Protein AF-A0AAW4Q7H7-F1 (afdb_monomer)

Solvent-accessible surface area (backbone atoms only — not comparable to full-atom values): 4631 Å² total; per-residue (Å²): 130,87,79,83,49,50,68,57,42,35,52,54,47,49,57,32,33,77,69,75,37,74,38,79,48,47,41,84,50,76,67,24,45,41,42,50,53,23,51,52,54,36,32,77,68,59,66,28,35,78,49,70,49,87,47,104,84,40,60,40,33,38,36,35,42,57,87,61,85,78,69,65,68,64,75,74,61,77,118

Sequence (79 aa):
MSKQTIAEHRTEIQAAIERAEPAFGHVTPVSGQRWLNAAKQLEAEKKVRVIGAHSSRSDWYVCIPPGATWDYERQAFSR

Foldseek 3Di:
DDLDALVNLLCVCLVCQVVQHKDKAACPDPSRVSNVVSLVVCVVVLQWDKAAPPDPPGRMIITGRSPDDDPPVVVVPPD

Mean predicted aligned error: 7.54 Å

Secondary structure (DSSP, 8-state):
-----HHHHHHHHHHHHHTT--EEEESSSHHHHHHHHHHHHHHHTTS-EEEEEEETTEEEEEEE-TT----HHHHHS--

Nearest PDB structures (foldseek):
  8c9v-assembly1_A-2  TM=5.476E-01  e=2.781E+00  Desulfuromonas acetoxidans DSM 684
  2a1s-assembly1_D  TM=3.929E-01  e=2.441E+00  Homo sapiens
  4rgu-assembly1_B-2  TM=3.971E-01  e=2.142E+00  Acinetobacter baylyi ADP1
  4nzt-assembly1_M  TM=4.754E-01  e=7.897E+00  Mycoplasmoides genitalium G37
  7xe0-assembly1_I  TM=4.047E-01  e=9.604E+00  Triticum monococcum

Organism: Ralstonia pickettii (NCBI:txid329)

pLDDT: mean 77.88, std 15.94, range [37.41, 92.94]

Radius of gyration: 12.67 Å; Cα contacts (8 Å, |Δi|>4): 108; chains: 1; bounding box: 28×36×33 Å

Structure (mmCIF, N/CA/C/O backbone):
data_AF-A0AAW4Q7H7-F1
#
_entry.id   AF-A0AAW4Q7H7-F1
#
loop_
_atom_site.group_PDB
_atom_site.id
_atom_site.type_symbol
_atom_site.label_atom_id
_atom_site.label_alt_id
_atom_site.label_comp_id
_atom_site.label_asym_id
_atom_site.label_entity_id
_atom_site.label_seq_id
_atom_site.pdbx_PDB_ins_code
_atom_site.Cartn_x
_atom_site.Cartn_y
_atom_site.Cartn_z
_atom_site.occupancy
_atom_site.B_iso_or_equiv
_atom_site.auth_seq_id
_atom_site.auth_comp_id
_atom_site.auth_asym_id
_atom_site.auth_atom_id
_atom_site.pdbx_PDB_model_num
ATOM 1 N N . MET A 1 1 ? 6.991 22.145 -10.641 1.00 44.97 1 MET A N 1
ATOM 2 C CA . MET A 1 1 ? 6.400 20.810 -10.400 1.00 44.97 1 MET A CA 1
ATOM 3 C C . MET A 1 1 ? 6.148 20.678 -8.907 1.00 44.97 1 MET A C 1
ATOM 5 O O . MET A 1 1 ? 7.108 20.795 -8.151 1.00 44.97 1 MET A O 1
ATOM 9 N N . SER A 1 2 ? 4.891 20.538 -8.477 1.00 50.59 2 SER A N 1
ATOM 10 C CA . SER A 1 2 ? 4.570 20.348 -7.055 1.00 50.59 2 SER A CA 1
ATOM 11 C C . SER A 1 2 ? 5.132 19.000 -6.600 1.00 50.59 2 SER A C 1
ATOM 13 O O . SER A 1 2 ? 4.825 17.971 -7.199 1.00 50.59 2 SER A O 1
ATOM 15 N N . LYS A 1 3 ? 6.029 18.999 -5.608 1.00 66.69 3 LYS A N 1
ATOM 16 C CA . LYS A 1 3 ? 6.554 17.763 -5.016 1.00 66.69 3 LYS A CA 1
ATOM 17 C C . LYS A 1 3 ? 5.522 17.278 -4.003 1.00 66.69 3 LYS A C 1
ATOM 19 O O . LYS A 1 3 ? 5.578 17.726 -2.862 1.00 66.69 3 LYS A O 1
ATOM 24 N N . GLN A 1 4 ? 4.633 16.373 -4.408 1.00 71.38 4 GLN A N 1
ATOM 25 C CA . GLN A 1 4 ? 3.750 15.697 -3.460 1.00 71.38 4 GLN A CA 1
ATOM 26 C C . GLN A 1 4 ? 4.570 15.079 -2.310 1.00 71.38 4 GLN A C 1
ATOM 28 O O . GLN A 1 4 ? 5.700 14.583 -2.470 1.00 71.38 4 GLN A O 1
ATOM 33 N N . THR A 1 5 ? 4.015 15.217 -1.118 1.00 84.25 5 THR A N 1
ATOM 34 C CA . THR A 1 5 ? 4.532 14.768 0.166 1.00 84.25 5 THR A CA 1
ATOM 35 C C . THR A 1 5 ? 4.114 13.323 0.432 1.00 84.25 5 THR A C 1
ATOM 37 O O . THR A 1 5 ? 3.185 12.791 -0.171 1.00 84.25 5 THR A O 1
ATOM 40 N N . ILE A 1 6 ? 4.791 12.667 1.379 1.00 82.12 6 ILE A N 1
ATOM 41 C CA . ILE A 1 6 ? 4.438 11.300 1.802 1.00 82.12 6 ILE A CA 1
ATOM 42 C C . ILE A 1 6 ? 3.006 11.257 2.367 1.00 82.12 6 ILE A C 1
ATOM 44 O O . ILE A 1 6 ? 2.301 10.275 2.157 1.00 82.12 6 ILE A O 1
ATOM 48 N N . ALA A 1 7 ? 2.562 12.320 3.047 1.00 82.56 7 ALA A N 1
ATOM 49 C CA . ALA A 1 7 ? 1.216 12.411 3.610 1.00 82.56 7 ALA A CA 1
ATOM 50 C C . ALA A 1 7 ? 0.130 12.435 2.523 1.00 82.56 7 ALA A C 1
ATOM 52 O O . ALA A 1 7 ? -0.871 11.739 2.656 1.00 82.56 7 ALA A O 1
ATOM 53 N N . GLU A 1 8 ? 0.350 13.171 1.431 1.00 87.69 8 GLU A N 1
ATOM 54 C CA . GLU A 1 8 ? -0.582 13.208 0.295 1.00 87.69 8 GLU A CA 1
ATOM 55 C C . GLU A 1 8 ? -0.711 11.827 -0.355 1.00 87.69 8 GLU A C 1
ATOM 57 O O . GLU A 1 8 ? -1.821 11.331 -0.533 1.00 87.69 8 GLU A O 1
ATOM 62 N N . HIS A 1 9 ? 0.411 11.144 -0.591 1.00 87.56 9 HIS A N 1
ATOM 63 C CA . HIS A 1 9 ? 0.395 9.788 -1.142 1.00 87.56 9 HIS A CA 1
ATOM 64 C C . HIS A 1 9 ? -0.283 8.770 -0.221 1.00 87.56 9 HIS A C 1
ATOM 66 O O . HIS A 1 9 ? -0.975 7.876 -0.701 1.00 87.56 9 HIS A O 1
ATOM 72 N N . ARG A 1 10 ? -0.142 8.905 1.106 1.00 90.31 10 ARG A N 1
ATOM 73 C CA . ARG A 1 10 ? -0.878 8.057 2.058 1.00 90.31 10 ARG A CA 1
ATOM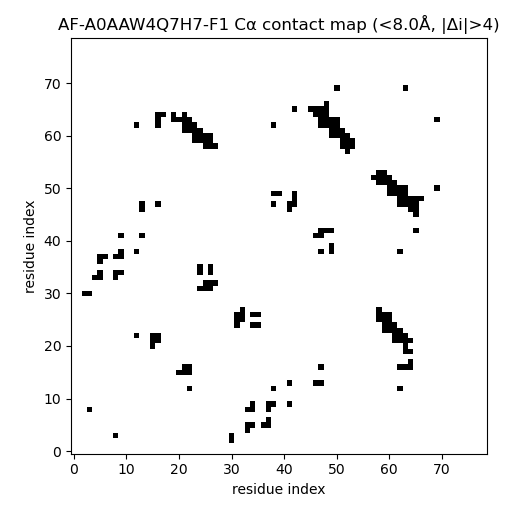 74 C C . ARG A 1 10 ? -2.388 8.208 1.887 1.00 90.31 10 ARG A C 1
ATOM 76 O O . ARG A 1 10 ? -3.083 7.198 1.836 1.00 90.31 10 ARG A O 1
ATOM 83 N N . THR A 1 11 ? -2.880 9.441 1.785 1.00 90.38 11 THR A N 1
ATOM 84 C CA . THR A 1 11 ? -4.309 9.716 1.585 1.00 90.38 11 THR A CA 1
ATOM 85 C C . THR A 1 11 ? -4.804 9.158 0.253 1.00 90.38 11 THR A C 1
ATOM 87 O O . THR A 1 11 ? -5.852 8.524 0.221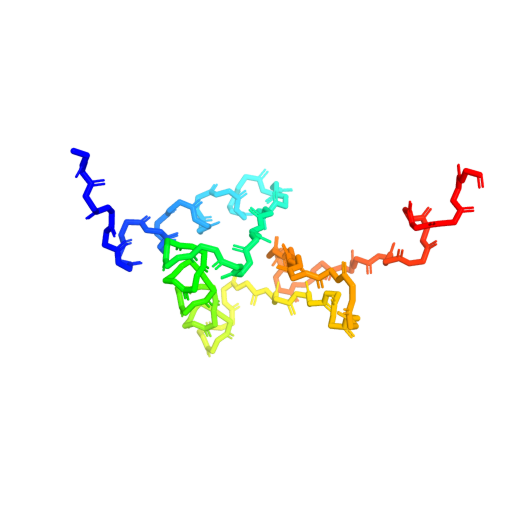 1.00 90.38 11 THR A O 1
ATOM 90 N N . GLU A 1 12 ? -4.043 9.328 -0.831 1.00 89.75 12 GLU A N 1
ATOM 91 C CA . GLU A 1 12 ? -4.384 8.790 -2.157 1.00 89.75 12 GLU A CA 1
ATOM 92 C C . GLU A 1 12 ? -4.497 7.261 -2.154 1.00 89.75 12 GLU A C 1
ATOM 94 O O . GLU A 1 12 ? -5.501 6.713 -2.614 1.00 89.75 12 GLU A O 1
ATOM 99 N N . ILE A 1 13 ? -3.486 6.575 -1.604 1.00 89.12 13 ILE A N 1
ATOM 100 C CA . ILE A 1 13 ? -3.473 5.113 -1.499 1.00 89.12 13 ILE A CA 1
ATOM 101 C C . ILE A 1 13 ? -4.660 4.656 -0.657 1.00 89.12 13 ILE A C 1
ATOM 103 O O . ILE A 1 13 ? -5.428 3.804 -1.090 1.00 89.12 13 ILE A O 1
ATOM 107 N N . GLN A 1 14 ? -4.847 5.237 0.529 1.00 89.38 14 GLN A N 1
ATOM 108 C CA . GLN A 1 14 ? -5.927 4.832 1.421 1.00 89.38 14 GLN A CA 1
ATOM 109 C C . GLN A 1 14 ? -7.307 5.056 0.779 1.00 89.38 14 GLN A C 1
ATOM 111 O O . GLN A 1 14 ? -8.134 4.150 0.810 1.00 89.38 14 GLN A O 1
ATOM 116 N N . ALA A 1 15 ? -7.528 6.194 0.116 1.00 90.75 15 ALA A N 1
ATOM 117 C CA . ALA A 1 15 ? -8.786 6.492 -0.566 1.00 90.75 15 ALA A CA 1
ATOM 118 C C . ALA A 1 15 ? -9.068 5.556 -1.754 1.00 90.75 15 ALA A C 1
ATOM 120 O O . ALA A 1 15 ? -10.228 5.289 -2.060 1.00 90.75 15 ALA A O 1
ATOM 121 N N . ALA A 1 16 ? -8.042 5.074 -2.465 1.00 88.69 16 ALA A N 1
ATOM 122 C CA . ALA A 1 16 ? -8.214 4.044 -3.495 1.00 88.69 16 ALA A CA 1
ATOM 123 C C . ALA A 1 16 ? -8.651 2.707 -2.876 1.00 88.69 16 ALA A C 1
ATOM 125 O O . ALA A 1 16 ? -9.627 2.100 -3.312 1.00 88.69 16 ALA A O 1
ATOM 126 N N . ILE A 1 17 ? -7.996 2.299 -1.789 1.00 89.81 17 ILE A N 1
ATOM 127 C CA . ILE A 1 17 ? -8.283 1.034 -1.104 1.00 89.81 17 ILE A CA 1
ATOM 128 C C . ILE A 1 17 ? -9.660 1.037 -0.435 1.00 89.81 17 ILE A C 1
ATOM 130 O O . ILE A 1 17 ? -10.362 0.029 -0.485 1.00 89.81 17 ILE A O 1
ATOM 134 N N . GLU A 1 18 ? -10.088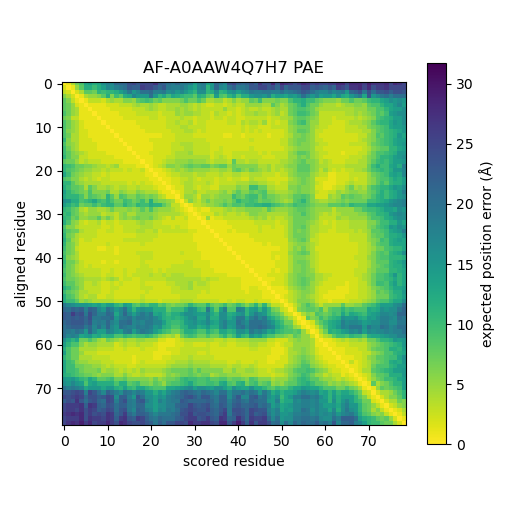 2.166 0.133 1.00 89.38 18 GLU A N 1
ATOM 135 C CA . GLU A 1 18 ? -11.441 2.346 0.682 1.00 89.38 18 GLU A CA 1
ATOM 136 C C . GLU A 1 18 ? -12.534 2.214 -0.392 1.00 89.38 18 GLU A C 1
ATOM 138 O O . GLU A 1 18 ? -13.641 1.774 -0.092 1.00 89.38 18 GLU A O 1
ATOM 143 N N . ARG A 1 19 ? -12.210 2.508 -1.658 1.00 87.06 19 ARG A N 1
ATOM 144 C CA . ARG A 1 19 ? -13.078 2.265 -2.824 1.00 87.06 19 ARG A CA 1
ATOM 145 C C . ARG A 1 19 ? -12.988 0.832 -3.367 1.00 87.06 19 ARG A C 1
ATOM 147 O O . ARG A 1 19 ? -13.592 0.535 -4.392 1.00 87.06 19 ARG A O 1
ATOM 154 N N . ALA A 1 20 ? -12.256 -0.054 -2.686 1.00 81.69 20 ALA A N 1
ATOM 155 C CA . ALA A 1 20 ? -11.915 -1.404 -3.137 1.00 81.69 20 ALA A CA 1
ATOM 156 C C . ALA A 1 20 ? -11.151 -1.443 -4.478 1.00 81.69 20 ALA A C 1
ATOM 158 O O . ALA A 1 20 ? -11.155 -2.458 -5.175 1.00 81.69 20 ALA A O 1
ATOM 159 N N . GLU A 1 21 ? -10.460 -0.356 -4.827 1.00 86.19 21 GLU A N 1
ATOM 160 C CA . GLU A 1 21 ? -9.648 -0.260 -6.036 1.00 86.19 21 GLU A CA 1
ATOM 161 C C . GLU A 1 21 ? -8.172 -0.545 -5.712 1.00 86.19 21 GLU A C 1
ATOM 163 O O . GLU A 1 21 ? -7.637 0.005 -4.744 1.00 86.19 21 GLU A O 1
ATOM 168 N N . PRO A 1 22 ? -7.470 -1.374 -6.506 1.00 86.00 22 PRO A N 1
ATOM 169 C CA . PRO A 1 22 ? -6.033 -1.555 -6.348 1.00 86.00 22 PRO A CA 1
ATOM 170 C C . PRO A 1 22 ? -5.278 -0.274 -6.716 1.00 86.00 22 PRO A C 1
ATOM 172 O O . PRO A 1 22 ? -5.567 0.374 -7.723 1.00 86.00 22 PRO A O 1
ATOM 175 N N . ALA A 1 23 ? -4.261 0.061 -5.924 1.00 87.06 23 ALA A N 1
ATOM 176 C CA . ALA A 1 23 ? -3.440 1.247 -6.135 1.00 87.06 23 ALA A CA 1
ATOM 177 C C . ALA A 1 23 ? -2.053 0.831 -6.658 1.00 87.06 23 ALA A C 1
ATOM 179 O O . ALA A 1 23 ? -1.285 0.177 -5.951 1.00 87.06 23 ALA A O 1
ATOM 180 N N . PHE A 1 24 ? -1.733 1.188 -7.903 1.00 86.19 24 PHE A N 1
ATOM 181 C CA . PHE A 1 24 ? -0.490 0.786 -8.569 1.00 86.19 24 PHE A CA 1
ATOM 182 C C . PHE A 1 24 ? 0.603 1.840 -8.405 1.00 86.19 24 PHE A C 1
ATOM 184 O O . PHE A 1 24 ? 0.354 3.031 -8.585 1.00 86.19 24 PHE A O 1
ATOM 191 N N . GLY A 1 25 ? 1.830 1.394 -8.136 1.00 84.62 25 GLY A N 1
ATOM 192 C CA . GLY A 1 25 ? 2.992 2.267 -8.031 1.00 84.62 25 GLY A CA 1
ATOM 193 C C . GLY A 1 25 ? 4.229 1.697 -8.723 1.00 84.62 25 GLY A C 1
ATOM 194 O O . GLY A 1 25 ? 4.397 0.483 -8.844 1.00 84.62 25 GLY A O 1
ATOM 195 N N . HIS A 1 26 ? 5.106 2.600 -9.163 1.00 83.94 26 HIS A N 1
ATOM 196 C CA . HIS A 1 26 ? 6.399 2.288 -9.776 1.00 83.94 26 HIS A CA 1
ATOM 197 C C . HIS A 1 26 ? 7.519 2.892 -8.926 1.00 83.94 26 HIS A C 1
ATOM 199 O O . HIS A 1 26 ? 7.438 4.073 -8.605 1.00 83.94 26 HIS A O 1
ATOM 205 N N . VAL A 1 27 ? 8.538 2.121 -8.541 1.00 77.88 27 VAL A N 1
ATOM 206 C CA . VAL A 1 27 ? 9.563 2.534 -7.559 1.00 77.88 27 VAL A CA 1
ATOM 207 C C . VAL A 1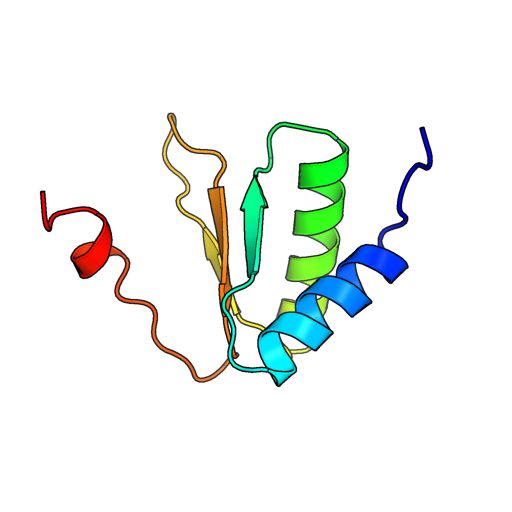 27 ? 10.631 3.452 -8.163 1.00 77.88 27 VAL A C 1
ATOM 209 O O . VAL A 1 27 ? 11.146 4.316 -7.458 1.00 77.88 27 VAL A O 1
ATOM 212 N N . THR A 1 28 ? 10.941 3.317 -9.456 1.00 73.94 28 THR A N 1
ATOM 213 C CA . THR A 1 28 ? 12.122 3.933 -10.090 1.00 73.94 28 THR A CA 1
ATOM 214 C C . THR A 1 28 ? 12.192 5.474 -10.041 1.00 73.94 28 THR A C 1
ATOM 216 O O . THR A 1 28 ? 13.295 6.000 -9.887 1.00 73.94 28 THR A O 1
ATOM 219 N N . PRO A 1 29 ? 11.102 6.266 -10.141 1.00 79.00 29 PRO A N 1
ATOM 220 C CA . PRO A 1 29 ? 11.203 7.706 -9.896 1.00 79.00 29 PRO A CA 1
ATOM 221 C C . PRO A 1 29 ? 11.238 8.031 -8.390 1.00 79.00 29 PRO A C 1
ATOM 223 O O . PRO A 1 29 ? 10.634 7.343 -7.574 1.00 79.00 29 PRO A O 1
ATOM 226 N N . VAL A 1 30 ? 11.856 9.157 -7.999 1.00 77.44 30 VAL A N 1
ATOM 227 C CA . VAL A 1 30 ? 11.885 9.627 -6.590 1.00 77.44 30 VAL A CA 1
ATOM 228 C C . VAL A 1 30 ? 10.476 9.753 -5.985 1.00 77.44 30 VAL A C 1
ATOM 230 O O . VAL A 1 30 ? 10.285 9.479 -4.800 1.00 77.44 30 VAL A O 1
ATOM 233 N N . SER A 1 31 ? 9.482 10.158 -6.782 1.00 79.88 31 SER A N 1
ATOM 234 C CA . SER A 1 31 ? 8.066 10.156 -6.382 1.00 79.88 31 SER A CA 1
ATOM 235 C C . SER A 1 31 ? 7.558 8.742 -6.088 1.00 79.88 31 SER A C 1
ATOM 237 O O . SER A 1 31 ? 6.897 8.523 -5.081 1.00 79.88 31 SER A O 1
ATOM 239 N N . GLY A 1 32 ? 7.956 7.773 -6.905 1.00 81.62 32 GLY A N 1
ATOM 240 C CA . GLY A 1 32 ? 7.689 6.350 -6.745 1.00 81.62 32 GLY A CA 1
ATOM 241 C C . GLY A 1 32 ? 8.200 5.760 -5.437 1.00 81.62 32 GLY A C 1
ATOM 242 O O . GLY A 1 32 ? 7.463 5.075 -4.727 1.00 81.62 32 GLY A O 1
ATOM 243 N N . GLN A 1 33 ? 9.436 6.100 -5.065 1.00 83.44 33 GLN A N 1
ATOM 244 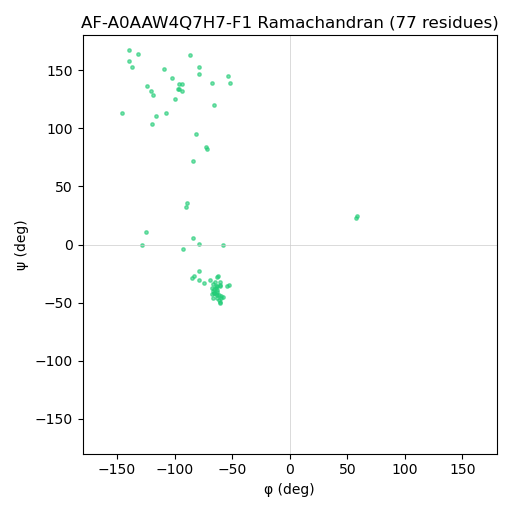C CA . GLN A 1 33 ? 10.022 5.698 -3.786 1.00 83.44 33 GLN A CA 1
ATOM 245 C C . GLN A 1 33 ? 9.270 6.301 -2.586 1.00 83.44 33 GLN A C 1
ATOM 247 O O . GLN A 1 33 ? 9.091 5.637 -1.564 1.00 83.44 33 GLN A O 1
ATOM 252 N N . ARG A 1 34 ? 8.800 7.552 -2.696 1.00 85.44 34 ARG A N 1
ATOM 253 C CA . ARG A 1 34 ? 7.968 8.192 -1.657 1.00 85.44 34 ARG A CA 1
ATOM 254 C C . ARG A 1 34 ? 6.606 7.518 -1.533 1.00 85.44 34 ARG A C 1
ATOM 256 O O . ARG A 1 34 ? 6.140 7.321 -0.414 1.00 85.44 34 ARG A O 1
ATOM 263 N N . TRP A 1 35 ? 6.011 7.143 -2.659 1.00 87.44 35 TRP A N 1
ATOM 264 C CA . TRP A 1 35 ? 4.741 6.422 -2.717 1.00 87.44 35 TRP A CA 1
ATOM 265 C C . TRP A 1 35 ? 4.873 5.017 -2.109 1.00 87.44 35 TRP A C 1
ATOM 267 O O . TRP A 1 35 ? 4.035 4.610 -1.309 1.00 87.44 35 TRP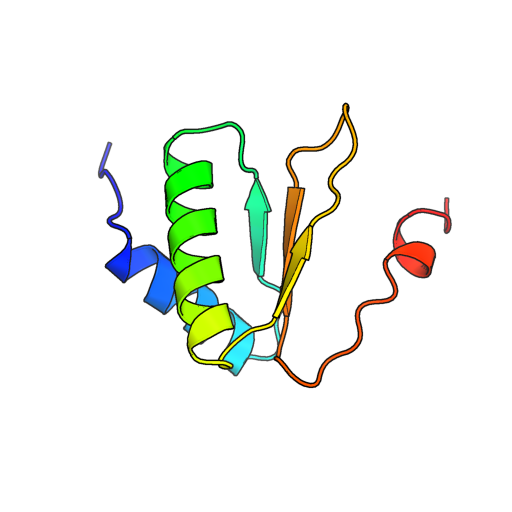 A O 1
ATOM 277 N N . LEU A 1 36 ? 6.002 4.334 -2.341 1.00 88.25 36 LEU A N 1
ATOM 278 C CA . LEU A 1 36 ? 6.292 3.046 -1.706 1.00 88.25 36 LEU A CA 1
ATOM 279 C C . LEU A 1 36 ? 6.466 3.201 -0.191 1.00 88.25 36 LEU A C 1
ATOM 281 O O . LEU A 1 36 ? 5.965 2.386 0.579 1.00 88.25 36 LEU A O 1
ATOM 285 N N . ASN A 1 37 ? 7.154 4.254 0.256 1.00 89.19 37 ASN A N 1
ATOM 286 C CA . ASN A 1 37 ? 7.301 4.534 1.684 1.00 89.19 37 ASN A CA 1
ATOM 287 C C . ASN A 1 37 ? 5.943 4.827 2.345 1.00 89.19 37 ASN A C 1
ATOM 289 O O . ASN A 1 37 ? 5.700 4.352 3.453 1.00 89.19 37 ASN A O 1
ATOM 293 N N . ALA A 1 38 ? 5.048 5.555 1.668 1.00 90.44 38 ALA A N 1
ATOM 294 C CA . ALA A 1 38 ? 3.672 5.769 2.119 1.00 90.44 38 ALA A CA 1
ATOM 295 C C . ALA A 1 38 ? 2.895 4.444 2.229 1.00 90.44 38 ALA A C 1
ATOM 297 O O . ALA A 1 38 ?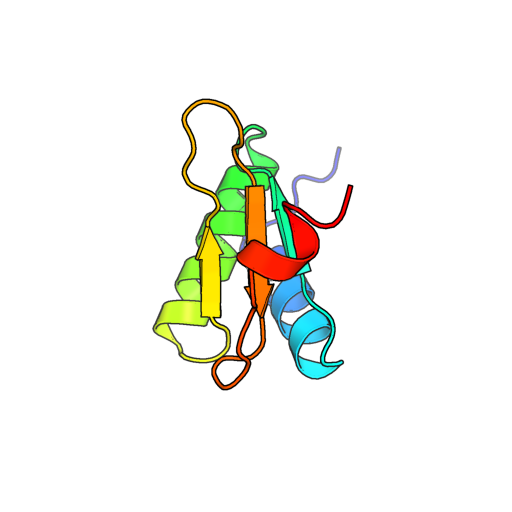 2.299 4.168 3.271 1.00 90.44 38 ALA A O 1
ATOM 298 N N . ALA A 1 39 ? 2.963 3.598 1.198 1.00 90.25 39 ALA A N 1
ATOM 299 C CA . ALA A 1 39 ? 2.317 2.289 1.174 1.00 90.25 39 ALA A CA 1
ATOM 300 C C . ALA A 1 39 ? 2.811 1.371 2.306 1.00 90.25 39 ALA A C 1
ATOM 302 O O . ALA A 1 39 ? 2.004 0.775 3.014 1.00 90.25 39 ALA A O 1
ATOM 303 N N . LYS A 1 40 ? 4.128 1.322 2.549 1.00 89.88 40 LYS A N 1
ATOM 304 C CA . LYS A 1 40 ? 4.728 0.544 3.647 1.00 89.88 40 LYS A CA 1
ATOM 305 C C . LYS A 1 40 ? 4.310 1.040 5.033 1.00 89.88 40 LYS A C 1
ATOM 307 O O . LYS A 1 40 ? 4.121 0.229 5.935 1.00 89.88 40 LYS A O 1
ATOM 312 N N . GLN A 1 41 ? 4.143 2.353 5.221 1.00 92.94 41 GLN A N 1
ATOM 313 C CA . GLN A 1 41 ? 3.594 2.882 6.477 1.00 92.94 41 GLN A CA 1
ATOM 314 C C . GLN A 1 41 ? 2.145 2.420 6.691 1.00 92.94 41 GLN A C 1
ATOM 316 O O . GLN A 1 41 ? 1.796 1.997 7.789 1.00 92.94 41 GLN A O 1
ATOM 321 N N . LEU A 1 42 ? 1.317 2.444 5.642 1.00 91.25 42 LEU A N 1
ATOM 322 C CA . LEU A 1 42 ? -0.065 1.958 5.710 1.00 91.25 42 LEU A CA 1
ATOM 323 C C . LEU A 1 42 ? -0.148 0.439 5.931 1.00 91.25 42 LEU A C 1
ATOM 325 O O . LEU A 1 42 ? -1.054 -0.034 6.616 1.00 91.25 42 LEU A O 1
ATOM 329 N N . GLU A 1 43 ? 0.792 -0.327 5.380 1.00 91.94 43 GLU A N 1
ATOM 330 C CA . GLU A 1 43 ? 0.896 -1.771 5.601 1.00 91.94 43 GLU A CA 1
ATOM 331 C C . GLU A 1 43 ? 1.272 -2.106 7.046 1.00 91.94 43 GLU A C 1
ATOM 333 O O . GLU A 1 43 ? 0.649 -2.973 7.657 1.00 91.94 43 GLU A O 1
ATOM 338 N N . ALA A 1 44 ? 2.217 -1.369 7.638 1.00 91.38 44 ALA A N 1
ATOM 339 C CA . ALA A 1 44 ? 2.547 -1.498 9.059 1.00 91.38 44 ALA A CA 1
ATOM 340 C C . ALA A 1 44 ? 1.342 -1.175 9.967 1.00 91.38 44 ALA A C 1
ATOM 342 O O . ALA A 1 44 ? 1.167 -1.791 11.018 1.00 91.38 44 ALA A O 1
ATOM 343 N N . GLU A 1 45 ? 0.472 -0.259 9.532 1.00 92.75 45 GLU A N 1
ATOM 344 C CA . GLU A 1 45 ? -0.812 0.058 10.174 1.00 92.75 45 GLU A CA 1
ATOM 345 C C . GLU A 1 45 ? -1.927 -0.961 9.861 1.00 92.75 45 GLU A C 1
ATOM 347 O O . GLU A 1 45 ? -3.052 -0.797 10.333 1.00 92.75 45 GLU A O 1
ATOM 352 N N . LYS A 1 46 ? -1.643 -2.011 9.075 1.00 92.25 46 LYS A N 1
ATOM 353 C CA . LYS A 1 46 ? -2.603 -3.024 8.596 1.00 92.25 46 LYS A CA 1
ATOM 354 C C . LYS A 1 46 ? -3.784 -2.449 7.804 1.00 92.25 46 LYS A C 1
ATOM 356 O O . LYS A 1 46 ? -4.830 -3.087 7.709 1.00 92.25 46 LYS A O 1
ATOM 361 N N . LYS A 1 47 ? -3.633 -1.253 7.231 1.00 91.12 47 LYS A N 1
ATOM 362 C CA . LYS A 1 47 ? 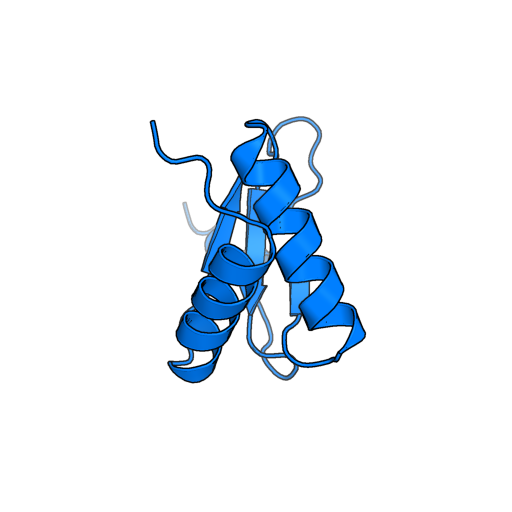-4.666 -0.594 6.412 1.00 91.12 47 LYS A CA 1
ATOM 363 C C . LYS A 1 47 ? -4.661 -1.065 4.968 1.00 91.12 47 LYS A C 1
ATOM 365 O O . LYS A 1 47 ? -5.686 -1.006 4.300 1.00 91.12 47 LYS A O 1
ATOM 370 N N . VAL A 1 48 ? -3.507 -1.515 4.493 1.00 91.56 48 VAL A N 1
ATOM 371 C CA . VAL A 1 48 ? -3.304 -2.042 3.144 1.00 91.56 48 VAL A CA 1
ATOM 372 C C . VAL A 1 48 ? -2.380 -3.248 3.221 1.00 91.56 48 VAL A C 1
ATOM 374 O O . VAL A 1 48 ? -1.723 -3.476 4.237 1.00 91.56 48 VAL A O 1
ATOM 377 N N . ARG A 1 49 ? -2.295 -3.996 2.131 1.00 89.12 49 ARG A N 1
ATOM 378 C CA . ARG A 1 49 ? -1.249 -4.986 1.900 1.00 89.12 49 ARG A CA 1
ATOM 379 C C . ARG A 1 49 ? -0.496 -4.603 0.634 1.00 89.12 49 ARG A C 1
ATOM 381 O O . ARG A 1 49 ? -1.123 -4.285 -0.377 1.00 89.12 49 ARG A O 1
ATOM 388 N N . VAL A 1 50 ? 0.832 -4.611 0.698 1.00 87.81 50 VAL A N 1
ATOM 389 C CA . VAL A 1 50 ? 1.698 -4.271 -0.432 1.00 87.81 50 VAL A CA 1
ATOM 390 C C . VAL A 1 50 ? 2.188 -5.558 -1.070 1.00 87.81 50 VAL A C 1
ATOM 392 O O . VAL A 1 50 ? 2.768 -6.428 -0.425 1.00 87.81 50 VAL A O 1
ATOM 395 N N . ILE A 1 51 ? 1.955 -5.686 -2.369 1.00 86.12 51 ILE A N 1
ATOM 396 C CA . ILE A 1 51 ? 2.401 -6.827 -3.159 1.00 86.12 51 ILE A CA 1
ATOM 397 C C . ILE A 1 51 ? 3.386 -6.297 -4.185 1.00 86.12 51 ILE A C 1
ATOM 399 O O . ILE A 1 51 ? 3.028 -5.542 -5.088 1.00 86.12 51 ILE A O 1
ATOM 403 N N . GLY A 1 52 ? 4.654 -6.654 -4.001 1.00 75.25 52 GLY A N 1
ATOM 404 C CA . GLY A 1 52 ? 5.730 -6.277 -4.906 1.00 75.25 52 GLY A CA 1
ATOM 405 C C . GLY A 1 52 ? 5.977 -7.361 -5.943 1.00 75.25 52 GLY A C 1
ATOM 406 O O . GLY A 1 52 ? 6.160 -8.525 -5.591 1.00 75.25 52 GLY A O 1
ATOM 407 N N . ALA A 1 53 ? 6.078 -6.970 -7.209 1.00 59.66 53 ALA A N 1
ATOM 408 C CA . ALA A 1 53 ? 6.740 -7.781 -8.214 1.00 59.66 53 ALA A CA 1
ATOM 409 C C . ALA A 1 53 ? 8.240 -7.485 -8.135 1.00 59.66 53 ALA A C 1
ATOM 411 O O . ALA A 1 53 ? 8.767 -6.797 -8.997 1.00 59.66 53 ALA A O 1
ATOM 412 N N . HIS A 1 54 ? 8.947 -7.945 -7.096 1.00 54.22 54 HIS A N 1
ATOM 413 C CA . HIS A 1 54 ? 10.409 -7.824 -7.086 1.00 54.22 54 HIS A CA 1
ATOM 414 C C . HIS A 1 54 ? 10.999 -8.807 -8.104 1.00 54.22 54 HIS A C 1
ATOM 416 O O . HIS A 1 54 ? 11.419 -9.913 -7.775 1.00 54.22 54 HIS A O 1
ATOM 422 N N . SER A 1 55 ? 11.011 -8.398 -9.368 1.00 49.94 55 SER A N 1
ATOM 423 C CA . SER A 1 55 ? 11.858 -8.998 -10.388 1.00 49.94 55 SER A CA 1
ATOM 424 C C . SER A 1 55 ? 12.949 -8.000 -10.748 1.00 49.94 55 SER A C 1
ATOM 426 O O . SER A 1 55 ? 12.737 -6.791 -10.706 1.00 49.94 55 SER A O 1
ATOM 428 N N . SER A 1 56 ? 14.107 -8.497 -11.172 1.00 52.88 56 SER A N 1
ATOM 429 C CA . SER A 1 56 ? 15.216 -7.687 -11.698 1.00 52.88 56 SER A CA 1
ATOM 430 C C . SER A 1 56 ? 14.850 -6.817 -12.916 1.00 52.88 56 SER A C 1
ATOM 432 O O . SER A 1 56 ? 15.710 -6.117 -13.443 1.00 52.88 56 SER A O 1
ATOM 434 N N . ARG A 1 57 ? 13.596 -6.874 -13.394 1.00 50.94 57 ARG A N 1
ATOM 435 C CA . ARG A 1 57 ? 13.085 -6.180 -14.582 1.00 50.94 57 ARG A CA 1
ATOM 436 C C . ARG A 1 57 ? 11.807 -5.371 -14.339 1.00 50.94 57 ARG A C 1
ATOM 438 O O . ARG A 1 57 ? 11.293 -4.782 -15.287 1.00 50.94 57 ARG A O 1
ATOM 445 N N . SER A 1 58 ? 11.242 -5.351 -13.132 1.00 58.28 58 SER A N 1
ATOM 446 C CA . SER A 1 58 ? 9.997 -4.617 -12.865 1.00 58.28 58 SER A CA 1
ATOM 447 C C . SER A 1 58 ? 9.995 -4.049 -11.455 1.00 58.28 58 SER A C 1
ATOM 449 O O . SER A 1 58 ? 9.912 -4.784 -10.486 1.00 58.28 58 SER A O 1
ATOM 451 N N . ASP A 1 59 ? 10.037 -2.725 -11.357 1.00 77.31 59 ASP A N 1
ATOM 452 C CA . ASP A 1 59 ? 9.964 -1.959 -10.110 1.00 77.31 59 ASP A CA 1
ATOM 453 C C . ASP A 1 59 ? 8.503 -1.639 -9.740 1.00 77.31 59 ASP A C 1
ATOM 455 O O . ASP A 1 59 ? 8.186 -0.548 -9.269 1.00 77.31 59 ASP A O 1
ATOM 459 N N . TRP A 1 60 ? 7.573 -2.553 -10.021 1.00 83.00 60 TRP A N 1
ATOM 460 C CA . TRP A 1 60 ? 6.140 -2.321 -9.838 1.00 83.00 60 TRP A CA 1
ATOM 461 C C . TRP A 1 60 ? 5.621 -2.994 -8.573 1.00 83.00 60 TRP A C 1
ATOM 463 O O . TRP A 1 60 ? 6.020 -4.103 -8.208 1.00 83.00 60 TRP A O 1
ATOM 473 N N . TYR A 1 61 ? 4.687 -2.321 -7.915 1.00 85.12 61 TYR A N 1
ATOM 474 C CA . TYR A 1 61 ? 3.951 -2.859 -6.783 1.00 85.12 61 TYR A CA 1
ATOM 475 C C . TYR A 1 61 ? 2.489 -2.447 -6.866 1.00 85.12 61 TYR A C 1
ATOM 477 O O . TYR A 1 61 ? 2.120 -1.458 -7.505 1.00 85.12 61 TYR A O 1
ATOM 485 N N . VAL A 1 62 ? 1.660 -3.225 -6.187 1.00 87.31 62 VAL A N 1
ATOM 486 C CA . VAL A 1 62 ? 0.244 -2.946 -6.016 1.00 87.31 62 VAL A CA 1
ATOM 487 C C . VAL A 1 62 ? -0.071 -2.910 -4.529 1.00 87.31 62 VAL A C 1
ATOM 489 O O . VAL A 1 62 ? 0.403 -3.738 -3.751 1.00 87.31 62 VAL A O 1
ATOM 492 N N . CYS A 1 63 ? -0.857 -1.922 -4.129 1.00 90.38 63 CYS A N 1
ATOM 493 C CA . CYS A 1 63 ? -1.492 -1.885 -2.825 1.00 90.38 63 CYS A CA 1
ATOM 494 C C . CYS A 1 63 ? -2.907 -2.428 -2.990 1.00 90.38 63 CYS A C 1
ATOM 496 O O . CYS A 1 63 ? -3.624 -2.031 -3.911 1.00 90.38 63 CYS A O 1
ATOM 498 N N . ILE A 1 64 ? -3.305 -3.322 -2.096 1.00 90.06 64 ILE A N 1
ATOM 499 C CA . ILE A 1 64 ? -4.634 -3.935 -2.069 1.00 90.06 64 ILE A CA 1
ATOM 500 C C . ILE A 1 64 ? -5.210 -3.877 -0.646 1.00 90.06 64 ILE A C 1
ATOM 502 O O . ILE A 1 64 ? -4.455 -3.648 0.309 1.00 90.06 64 ILE A O 1
ATOM 506 N N . PRO A 1 65 ? -6.527 -4.086 -0.465 1.00 89.94 65 PRO A N 1
ATOM 507 C CA . PRO A 1 65 ? -7.098 -4.245 0.865 1.00 89.94 65 PRO A CA 1
ATOM 508 C C . PRO A 1 65 ? -6.371 -5.348 1.660 1.00 89.94 65 PRO A C 1
ATOM 510 O O . PRO A 1 65 ? -5.971 -6.360 1.082 1.00 89.94 65 PRO A O 1
ATOM 513 N N . PRO A 1 66 ? -6.216 -5.206 2.987 1.00 86.62 66 PRO A N 1
ATOM 514 C CA . PRO A 1 66 ? -5.400 -6.110 3.802 1.00 86.62 66 PRO A CA 1
ATOM 515 C C . PRO A 1 66 ? -5.922 -7.557 3.808 1.00 86.62 66 PRO A C 1
ATOM 517 O O . PRO A 1 66 ? -5.137 -8.493 3.938 1.00 86.62 66 PRO A O 1
ATOM 520 N N . GLY A 1 67 ? -7.235 -7.743 3.629 1.00 83.31 67 GLY A N 1
ATOM 521 C CA . GLY A 1 67 ? -7.879 -9.055 3.509 1.00 83.31 67 GLY A CA 1
ATOM 522 C C . GLY A 1 67 ? -8.039 -9.566 2.074 1.00 83.31 67 GLY A C 1
ATOM 523 O O . GLY A 1 67 ? -8.528 -10.676 1.886 1.00 83.31 67 GLY A O 1
ATOM 524 N N . ALA A 1 68 ? -7.663 -8.778 1.064 1.00 82.00 68 ALA A N 1
ATOM 525 C CA . ALA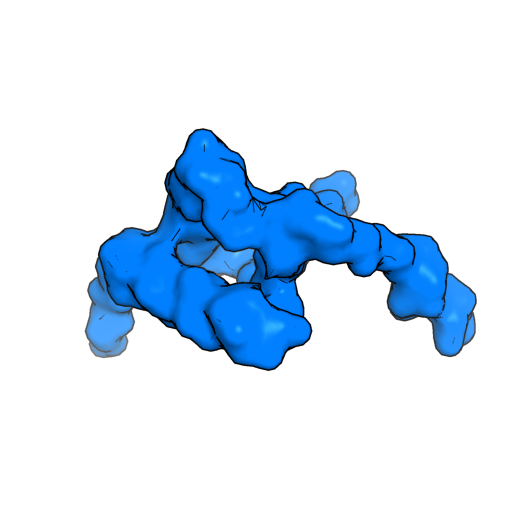 A 1 68 ? -7.794 -9.192 -0.325 1.00 82.00 68 ALA A CA 1
ATOM 526 C C . ALA A 1 68 ? -6.659 -10.147 -0.726 1.00 82.00 68 ALA A C 1
ATOM 528 O O . ALA A 1 68 ? -5.513 -10.048 -0.269 1.00 82.00 68 ALA A O 1
ATOM 529 N N . THR A 1 69 ? -6.989 -11.084 -1.609 1.00 75.44 69 THR A N 1
ATOM 530 C CA . THR A 1 69 ? -6.019 -11.908 -2.325 1.00 75.44 69 THR A CA 1
ATOM 531 C C . THR A 1 69 ? -5.763 -11.293 -3.695 1.00 75.44 69 THR A C 1
ATOM 533 O O . THR A 1 69 ? -6.678 -10.818 -4.366 1.00 75.44 69 THR A O 1
ATOM 536 N N . TRP A 1 70 ? -4.500 -11.278 -4.109 1.00 72.75 70 TRP A N 1
ATOM 537 C CA . TRP A 1 70 ? -4.099 -10.858 -5.447 1.00 72.75 70 TRP A CA 1
ATOM 538 C C . TRP A 1 70 ? -3.397 -12.032 -6.108 1.00 72.75 70 TRP A C 1
ATOM 540 O O . TRP A 1 70 ? -2.248 -12.337 -5.782 1.00 72.75 70 TRP A O 1
ATOM 550 N N . ASP A 1 71 ? -4.098 -12.703 -7.016 1.00 68.56 71 ASP A N 1
ATOM 551 C CA . ASP A 1 71 ? -3.507 -13.746 -7.849 1.00 68.56 71 ASP A CA 1
ATOM 552 C C . ASP A 1 71 ? -2.596 -13.093 -8.891 1.00 68.56 71 ASP A C 1
ATOM 554 O O . ASP A 1 71 ? -2.990 -12.842 -10.032 1.00 68.56 71 ASP A O 1
ATOM 558 N N . TYR A 1 72 ? -1.354 -12.814 -8.489 1.00 56.47 72 TYR A N 1
ATOM 559 C CA . TYR A 1 72 ? -0.304 -12.324 -9.382 1.00 56.47 72 TYR A CA 1
ATOM 560 C C . TYR A 1 72 ? -0.147 -13.236 -10.617 1.00 56.47 72 TYR A C 1
ATOM 562 O O . TYR A 1 72 ? 0.053 -12.760 -11.734 1.00 56.47 72 TYR A O 1
ATOM 570 N N . GLU A 1 73 ? -0.336 -14.546 -10.437 1.00 43.34 73 GLU A N 1
ATOM 571 C CA . GLU A 1 73 ? -0.199 -15.558 -11.489 1.00 43.34 73 GLU A CA 1
ATOM 572 C C . GLU A 1 73 ? -1.298 -15.492 -12.563 1.00 43.34 73 GLU A C 1
ATOM 574 O O . GLU A 1 73 ? -1.020 -15.769 -13.730 1.00 43.34 73 GLU A O 1
ATOM 579 N N . ARG A 1 74 ? -2.529 -15.064 -12.239 1.00 48.97 74 ARG A N 1
ATOM 580 C CA . ARG A 1 74 ? -3.606 -14.991 -13.246 1.00 48.97 74 ARG A CA 1
ATOM 581 C C . ARG A 1 74 ? -3.446 -13.825 -14.216 1.00 48.97 74 ARG A C 1
ATOM 583 O O . ARG A 1 74 ? -3.816 -13.976 -15.376 1.00 48.97 74 ARG A O 1
ATOM 590 N N . GLN A 1 75 ? -2.905 -12.685 -13.780 1.00 50.09 75 GLN A N 1
ATOM 591 C CA . GLN A 1 75 ? -2.697 -11.523 -14.659 1.00 50.09 75 GLN A CA 1
ATOM 592 C C . GLN A 1 75 ? -1.386 -11.587 -15.454 1.00 50.09 75 GLN A C 1
ATOM 594 O O . GLN A 1 75 ? -1.329 -11.046 -16.555 1.00 50.09 75 GLN A O 1
ATOM 599 N N . ALA A 1 76 ? -0.345 -12.249 -14.933 1.00 45.31 76 ALA A N 1
ATOM 600 C CA . ALA A 1 76 ? 0.962 -12.312 -15.594 1.00 45.31 76 ALA A CA 1
ATOM 601 C C . ALA A 1 76 ? 1.036 -13.327 -16.756 1.00 45.31 76 ALA A C 1
ATOM 603 O O . ALA A 1 76 ? 1.876 -13.156 -17.637 1.00 45.31 76 ALA A O 1
ATOM 604 N N . PHE A 1 77 ? 0.167 -14.350 -16.786 1.00 37.41 77 PHE A N 1
ATOM 605 C CA . PHE A 1 77 ? 0.259 -15.472 -17.740 1.00 37.41 77 PHE A CA 1
ATOM 606 C C . PHE A 1 77 ? -1.000 -15.728 -18.589 1.00 37.41 77 PHE A C 1
ATOM 608 O O . PHE A 1 77 ? -1.074 -16.741 -19.274 1.00 37.41 77 PHE A O 1
ATOM 615 N N . SER A 1 78 ? -1.996 -14.834 -18.587 1.00 38.81 78 SER A N 1
ATOM 616 C CA . SER A 1 78 ? -3.169 -14.931 -19.482 1.00 38.81 78 SER A CA 1
ATOM 617 C C . SER A 1 78 ? -2.974 -14.216 -20.833 1.00 38.81 78 SER A C 1
ATOM 619 O O . SER A 1 78 ? -3.929 -13.717 -21.429 1.00 38.81 78 SER A O 1
ATOM 621 N N . ARG A 1 79 ? -1.733 -14.187 -21.335 1.00 38.59 79 ARG A N 1
ATOM 622 C CA . ARG A 1 79 ? -1.393 -13.787 -22.707 1.00 38.59 79 ARG A CA 1
ATOM 623 C C . ARG A 1 79 ? -0.643 -14.894 -23.424 1.00 38.59 79 ARG A C 1
ATOM 625 O O . ARG A 1 79 ? 0.309 -15.422 -22.814 1.00 38.59 79 ARG A O 1
#